Protein A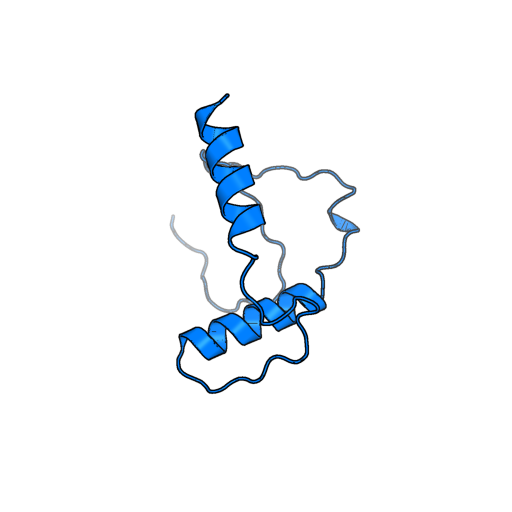F-A0A7V3Y2N9-F1 (afdb_monomer)

Foldseek 3Di:
DDDDDPDDDDPDDDDQDADPVGDGDDDDPVVVVDDPDPLVVLVVVQVVCVVVVHDHDDPRDPDDPDDDDPVVVVVVVVVVVVD

Structure (mmCIF, N/CA/C/O backbone):
data_AF-A0A7V3Y2N9-F1
#
_entry.id   AF-A0A7V3Y2N9-F1
#
loop_
_atom_site.group_PDB
_atom_site.id
_atom_site.type_symbol
_atom_site.label_atom_id
_atom_site.label_alt_id
_atom_site.label_comp_id
_atom_site.label_asym_id
_atom_site.label_entity_id
_atom_site.label_seq_id
_atom_site.pdbx_PDB_ins_code
_atom_site.Cartn_x
_atom_site.Cartn_y
_atom_site.Cartn_z
_atom_site.occupancy
_atom_site.B_iso_or_equiv
_atom_site.auth_seq_id
_atom_site.auth_comp_id
_atom_site.auth_asym_id
_atom_site.auth_atom_id
_atom_site.pdbx_PDB_model_num
ATOM 1 N N . MET A 1 1 ? -6.401 11.530 -43.369 1.00 37.25 1 MET A N 1
ATOM 2 C CA . MET A 1 1 ? -5.992 10.256 -43.994 1.00 37.25 1 MET A CA 1
ATOM 3 C C . MET A 1 1 ? -5.506 9.362 -42.865 1.00 37.25 1 MET A C 1
ATOM 5 O O . MET A 1 1 ? -4.422 9.570 -42.342 1.00 37.25 1 MET A O 1
ATOM 9 N N . LEU A 1 2 ? -6.406 8.509 -42.376 1.00 41.09 2 LEU A N 1
ATOM 10 C CA . LEU A 1 2 ? -6.188 7.562 -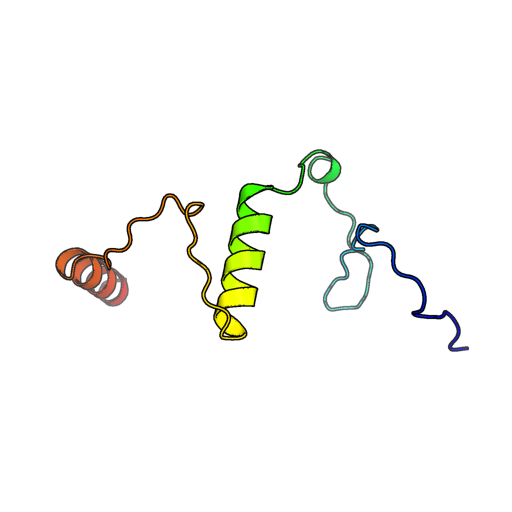41.284 1.00 41.09 2 LEU A CA 1
ATOM 11 C C . LEU A 1 2 ? -5.211 6.478 -41.754 1.00 41.09 2 LEU A C 1
ATOM 13 O O . LEU A 1 2 ? -5.617 5.618 -42.528 1.00 41.09 2 LEU A O 1
ATOM 17 N N . SER A 1 3 ? -3.945 6.510 -41.331 1.00 41.81 3 SER A N 1
ATOM 18 C CA . SER A 1 3 ? -3.051 5.354 -41.508 1.00 41.81 3 SER A CA 1
ATOM 19 C C . SER A 1 3 ? -1.785 5.431 -40.648 1.00 41.81 3 SER A C 1
ATOM 21 O O . SER A 1 3 ? -0.755 5.955 -41.075 1.00 41.81 3 SER A O 1
ATOM 23 N N . ARG A 1 4 ? -1.839 4.823 -39.464 1.00 37.66 4 ARG A N 1
ATOM 24 C CA . ARG A 1 4 ? -0.724 4.049 -38.893 1.00 37.66 4 ARG A CA 1
ATOM 25 C C . ARG A 1 4 ? -1.332 3.156 -37.802 1.00 37.66 4 ARG A C 1
ATOM 27 O O . ARG A 1 4 ? -1.740 3.640 -36.761 1.00 37.66 4 ARG A O 1
ATOM 34 N N . PHE A 1 5 ? -1.802 1.970 -38.183 1.00 36.78 5 PHE A N 1
ATOM 35 C CA . PHE A 1 5 ? -1.097 0.717 -37.886 1.00 36.78 5 PHE A CA 1
ATOM 36 C C . PHE A 1 5 ? -0.746 0.596 -36.393 1.00 36.78 5 PHE A C 1
ATOM 38 O O . PHE A 1 5 ? 0.381 0.838 -35.984 1.00 36.78 5 PHE A O 1
ATOM 45 N N . ILE A 1 6 ? -1.751 0.226 -35.593 1.00 42.28 6 ILE A N 1
ATOM 46 C CA . ILE A 1 6 ? -1.588 -0.316 -34.238 1.00 42.28 6 ILE A CA 1
ATOM 47 C C . ILE A 1 6 ? -1.321 -1.816 -34.404 1.00 42.28 6 ILE A C 1
ATOM 49 O O . ILE A 1 6 ? -2.201 -2.651 -34.207 1.00 42.28 6 ILE A O 1
ATOM 53 N N . ALA A 1 7 ? -0.137 -2.160 -34.889 1.00 37.97 7 ALA A N 1
ATOM 54 C CA . ALA A 1 7 ? 0.340 -3.532 -34.921 1.00 37.97 7 ALA A CA 1
ATOM 55 C C . ALA A 1 7 ? 1.844 -3.477 -34.670 1.00 37.97 7 ALA A C 1
ATOM 57 O O . ALA A 1 7 ? 2.533 -2.712 -35.337 1.00 37.97 7 ALA A O 1
ATOM 58 N N . ASP A 1 8 ? 2.292 -4.258 -33.692 1.00 42.06 8 ASP A N 1
ATOM 59 C CA . ASP A 1 8 ? 3.665 -4.364 -33.182 1.00 42.06 8 ASP A CA 1
ATOM 60 C C . ASP A 1 8 ? 4.064 -3.305 -32.141 1.00 42.06 8 ASP A C 1
ATOM 62 O O . ASP A 1 8 ? 4.925 -2.461 -32.362 1.00 42.06 8 ASP A O 1
ATOM 66 N N . LEU A 1 9 ? 3.454 -3.388 -30.952 1.00 36.00 9 LEU A N 1
ATOM 67 C CA . LEU A 1 9 ? 3.930 -2.690 -29.754 1.00 36.00 9 LEU A CA 1
ATOM 68 C C . LEU A 1 9 ? 4.911 -3.587 -28.972 1.00 36.00 9 LEU A C 1
ATOM 70 O O . LEU A 1 9 ? 4.471 -4.564 -28.355 1.00 36.00 9 LEU A O 1
ATOM 74 N N . PRO A 1 10 ? 6.222 -3.279 -28.941 1.00 35.16 10 PRO A N 1
ATOM 75 C CA . PRO A 1 10 ? 7.112 -3.813 -27.922 1.00 35.16 10 PRO A CA 1
ATOM 76 C C . PRO A 1 10 ? 6.732 -3.208 -26.563 1.00 35.16 10 PRO A C 1
ATOM 78 O O . PRO A 1 10 ? 6.481 -2.010 -26.429 1.00 35.16 10 PRO A O 1
ATOM 81 N N . LEU A 1 11 ? 6.683 -4.056 -25.536 1.00 41.22 11 LEU A N 1
ATOM 82 C CA . LEU A 1 11 ? 6.390 -3.681 -24.154 1.00 41.22 11 LEU A CA 1
ATOM 83 C C . LEU A 1 11 ? 7.512 -2.800 -23.568 1.00 41.22 11 LEU A C 1
ATOM 85 O O . LEU A 1 11 ? 8.317 -3.334 -22.817 1.00 41.22 11 LEU A O 1
ATOM 89 N N . TYR A 1 12 ? 7.602 -1.509 -23.925 1.00 38.84 12 TYR A N 1
ATOM 90 C CA . TYR A 1 12 ? 8.141 -0.407 -23.090 1.00 38.84 12 TYR A CA 1
ATOM 91 C C . TYR A 1 12 ? 8.287 0.961 -23.809 1.00 38.84 12 TYR A C 1
ATOM 93 O O . TYR A 1 12 ? 9.019 1.814 -23.309 1.00 38.84 12 TYR A O 1
ATOM 101 N N . GLU A 1 13 ? 7.653 1.238 -24.953 1.00 43.88 13 GLU A N 1
ATOM 102 C CA . GLU A 1 13 ? 7.840 2.558 -25.584 1.00 43.88 13 GLU A CA 1
ATOM 103 C C . GLU A 1 13 ? 7.100 3.701 -24.863 1.00 43.88 13 GLU A C 1
ATOM 105 O O . GLU A 1 13 ? 6.035 3.543 -24.257 1.00 43.88 13 GLU A O 1
ATOM 110 N N . THR A 1 14 ? 7.770 4.853 -24.866 1.00 49.34 14 THR A N 1
ATOM 111 C CA . THR A 1 14 ? 7.461 6.101 -24.168 1.00 49.34 14 THR A CA 1
ATOM 112 C C . THR A 1 14 ? 5.984 6.458 -24.246 1.00 49.34 14 THR A C 1
ATOM 114 O O . THR A 1 14 ? 5.442 6.665 -25.326 1.00 49.34 14 THR A O 1
ATOM 117 N N . HIS A 1 15 ? 5.32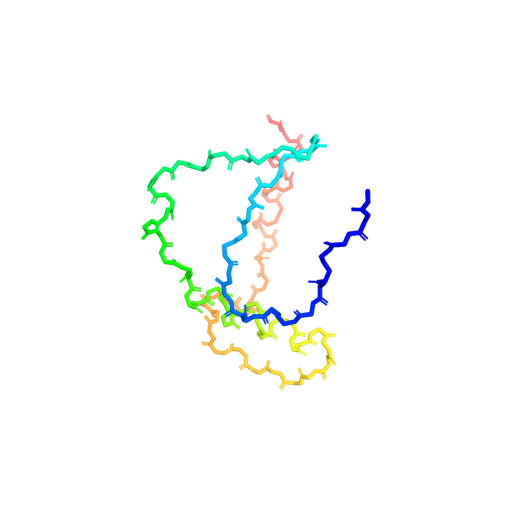9 6.535 -23.089 1.00 57.84 15 HIS A N 1
ATOM 118 C CA . HIS A 1 15 ? 3.975 7.064 -23.012 1.00 57.84 15 HIS A CA 1
ATOM 119 C C . HIS A 1 15 ? 4.064 8.570 -23.258 1.00 57.84 15 HIS A C 1
ATOM 121 O O . HIS A 1 15 ? 4.497 9.309 -22.374 1.00 57.84 15 HIS A O 1
ATOM 127 N N . ASP A 1 16 ? 3.707 9.014 -24.460 1.00 63.12 16 ASP A N 1
ATOM 128 C CA . ASP A 1 16 ? 3.425 10.424 -24.700 1.00 63.12 16 ASP A CA 1
ATOM 129 C C . ASP A 1 16 ? 2.233 10.797 -23.809 1.00 63.12 16 ASP A C 1
ATOM 131 O O . ASP A 1 16 ? 1.151 10.210 -23.895 1.00 63.12 16 ASP A O 1
ATOM 135 N N . PHE A 1 17 ? 2.462 11.704 -22.861 1.00 69.12 17 PHE A N 1
ATOM 136 C CA . PHE A 1 17 ? 1.422 12.163 -21.948 1.00 69.12 17 PHE A CA 1
ATOM 137 C C . PHE A 1 17 ? 0.606 13.220 -22.681 1.00 69.12 17 PHE A C 1
ATOM 139 O O . PHE A 1 17 ? 1.129 14.287 -22.971 1.00 69.12 17 PHE A O 1
ATOM 146 N N . TYR A 1 18 ? -0.654 12.932 -22.994 1.00 74.31 18 TYR A N 1
ATOM 147 C CA . TYR A 1 18 ? -1.551 13.889 -23.640 1.00 74.31 18 TYR A CA 1
ATOM 148 C C . TYR A 1 18 ? -2.431 14.587 -22.607 1.00 74.31 18 TYR A C 1
ATOM 150 O O . TYR A 1 18 ? -2.878 13.968 -21.637 1.00 74.31 18 TYR A O 1
ATOM 158 N N . ASP A 1 19 ? -2.690 15.873 -22.811 1.00 77.31 19 ASP A N 1
ATOM 159 C CA . ASP A 1 19 ? -3.664 16.605 -22.010 1.00 77.31 19 ASP A CA 1
ATOM 160 C C . ASP A 1 19 ? -5.116 16.299 -22.424 1.00 77.31 19 ASP A C 1
ATOM 162 O O . ASP A 1 19 ? -5.384 15.572 -23.382 1.00 77.31 19 ASP A O 1
ATOM 166 N N . MET A 1 20 ? -6.086 16.870 -21.701 1.00 75.75 20 MET A N 1
ATOM 167 C CA . MET A 1 20 ? -7.517 16.691 -21.998 1.00 75.75 20 MET A CA 1
ATOM 168 C C . MET A 1 20 ? -7.949 17.313 -23.339 1.00 75.75 20 MET A C 1
ATOM 170 O O . MET A 1 20 ? -9.086 17.110 -23.764 1.00 75.75 20 MET A O 1
ATOM 174 N N . THR A 1 21 ? -7.068 18.076 -23.990 1.00 80.75 21 THR A N 1
ATOM 175 C CA . THR A 1 21 ? -7.262 18.675 -25.315 1.00 80.75 21 THR A CA 1
ATOM 176 C C . THR A 1 21 ? -6.571 17.875 -26.428 1.00 80.75 21 THR A C 1
ATOM 178 O O . THR A 1 21 ? -6.815 18.133 -27.606 1.00 80.75 21 THR A O 1
ATOM 181 N N . GLY A 1 22 ? -5.795 16.843 -26.072 1.00 74.38 22 GLY A N 1
ATOM 182 C CA . GLY A 1 22 ? -5.078 15.970 -27.000 1.00 74.38 22 GLY A CA 1
ATOM 183 C C . GLY A 1 22 ? -3.692 16.480 -27.403 1.00 74.38 22 GLY A C 1
ATOM 184 O O . GLY A 1 22 ? -3.115 15.943 -28.349 1.00 74.38 22 GLY A O 1
ATOM 185 N N . GLU A 1 23 ? -3.144 17.485 -26.715 1.00 78.69 23 GLU A N 1
ATOM 186 C CA . GLU A 1 23 ? -1.787 17.988 -26.958 1.00 78.69 23 GLU A CA 1
ATOM 187 C C . GLU A 1 23 ? -0.742 17.252 -26.111 1.00 78.69 23 GLU A C 1
ATOM 189 O O . GLU A 1 23 ? -1.009 16.835 -24.983 1.00 78.69 23 GLU A O 1
ATOM 194 N N . VAL A 1 24 ? 0.467 17.089 -26.661 1.00 77.75 24 VAL A N 1
ATOM 195 C CA . VAL A 1 24 ? 1.583 16.411 -25.984 1.00 77.75 24 VAL A CA 1
ATOM 196 C C . VAL A 1 24 ? 2.109 17.294 -24.851 1.00 77.75 24 VAL A C 1
ATOM 198 O O . VAL A 1 24 ? 2.608 18.396 -25.081 1.00 77.75 24 VAL A O 1
ATOM 201 N N . MET A 1 25 ? 2.040 16.790 -23.622 1.00 78.06 25 MET A N 1
ATOM 202 C CA . MET A 1 25 ? 2.614 17.420 -22.442 1.00 78.06 25 MET A CA 1
ATOM 203 C C . MET A 1 25 ? 4.118 17.152 -22.352 1.00 78.06 25 MET A C 1
ATOM 205 O O . MET A 1 25 ? 4.569 16.015 -22.210 1.00 78.06 25 MET A O 1
ATOM 209 N N . GLU A 1 26 ? 4.899 18.228 -22.316 1.00 80.44 26 GLU A N 1
ATOM 210 C CA . GLU A 1 26 ? 6.320 18.169 -21.977 1.00 80.44 26 GLU A CA 1
ATOM 211 C C . GLU A 1 26 ? 6.509 17.958 -20.468 1.00 80.44 26 GLU A C 1
ATOM 213 O O . GLU A 1 26 ? 6.246 18.836 -19.639 1.00 80.44 26 GLU A O 1
ATOM 218 N N . LEU A 1 27 ? 6.986 16.771 -20.094 1.00 81.25 27 LEU A N 1
ATOM 219 C CA . LEU A 1 27 ? 7.281 16.436 -18.705 1.00 81.25 27 LEU A CA 1
ATOM 220 C C . LEU A 1 27 ? 8.592 17.069 -18.220 1.00 81.25 27 LEU A C 1
AT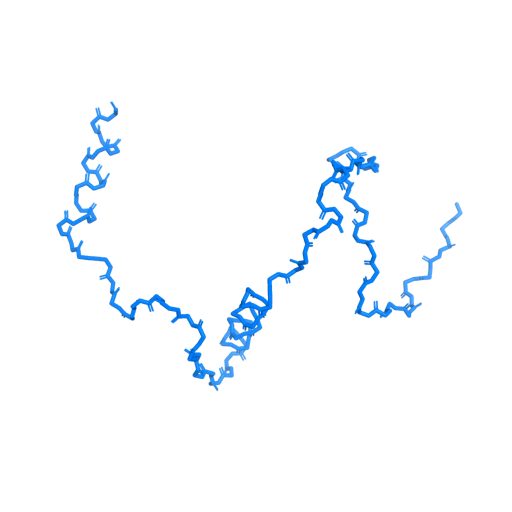OM 222 O O . LEU A 1 27 ? 9.572 17.231 -18.947 1.00 81.25 27 LEU A O 1
ATOM 226 N N . ALA A 1 28 ? 8.667 17.354 -16.917 1.00 85.50 28 ALA A N 1
ATOM 227 C CA . ALA A 1 28 ? 9.896 17.851 -16.308 1.00 85.50 28 ALA A CA 1
ATOM 228 C C . ALA A 1 28 ? 11.059 16.851 -16.486 1.00 85.50 28 ALA A C 1
ATOM 230 O O . ALA A 1 28 ? 10.965 15.698 -16.062 1.00 85.50 28 ALA A O 1
ATOM 231 N N . LYS A 1 29 ? 12.214 17.327 -16.978 1.00 81.3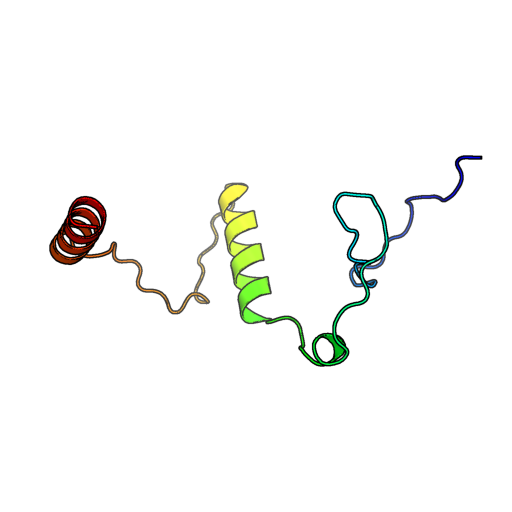8 29 LYS A N 1
ATOM 232 C CA . LYS A 1 29 ? 13.433 16.530 -17.270 1.00 81.38 29 LYS A CA 1
ATOM 233 C C . LYS A 1 29 ? 13.940 15.626 -16.137 1.00 81.38 29 LYS A C 1
ATOM 235 O O . LYS A 1 29 ? 14.756 14.746 -16.374 1.00 81.38 29 LYS A O 1
ATOM 240 N N . ARG A 1 30 ? 13.532 15.856 -14.888 1.00 80.44 30 ARG A N 1
ATOM 241 C CA . ARG A 1 30 ? 13.895 15.002 -13.743 1.00 80.44 30 ARG A CA 1
ATOM 242 C C . ARG A 1 30 ? 13.130 13.676 -13.717 1.00 80.44 30 ARG A C 1
ATOM 244 O O . ARG A 1 30 ? 13.659 12.703 -13.192 1.00 80.44 30 ARG A O 1
ATOM 251 N N . LEU A 1 31 ? 11.922 13.634 -14.284 1.00 77.81 31 LEU A N 1
ATOM 252 C CA . LEU A 1 31 ? 11.075 12.440 -14.305 1.00 77.81 31 LEU A CA 1
ATOM 253 C C . LEU A 1 31 ? 11.678 11.333 -15.173 1.00 77.81 31 LEU A C 1
ATOM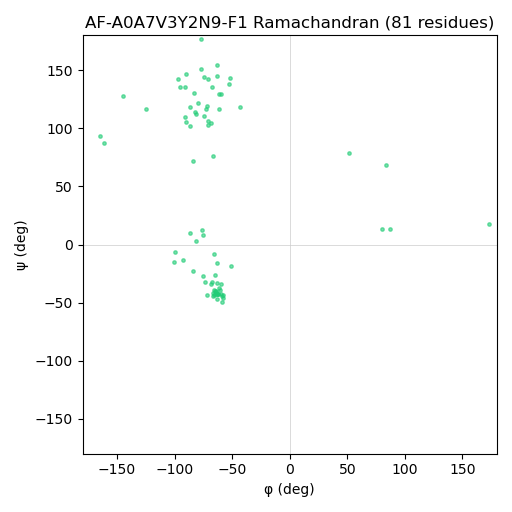 255 O O . LEU A 1 31 ? 11.593 10.170 -14.802 1.00 77.81 31 LEU A O 1
ATOM 259 N N . THR A 1 32 ? 12.399 11.685 -16.242 1.00 76.94 32 THR A N 1
ATOM 260 C CA . THR A 1 32 ? 13.094 10.714 -17.109 1.00 76.94 32 THR A CA 1
ATOM 261 C C . THR A 1 32 ? 14.194 9.926 -16.390 1.00 76.94 32 THR A C 1
ATOM 263 O O . THR A 1 32 ? 14.649 8.900 -16.886 1.00 76.94 32 THR A O 1
ATOM 266 N N . LYS A 1 33 ? 14.630 10.384 -15.209 1.00 79.75 33 LYS A N 1
ATOM 267 C CA . LYS A 1 33 ? 15.641 9.712 -14.381 1.00 79.75 33 LYS A CA 1
ATOM 268 C C . LYS A 1 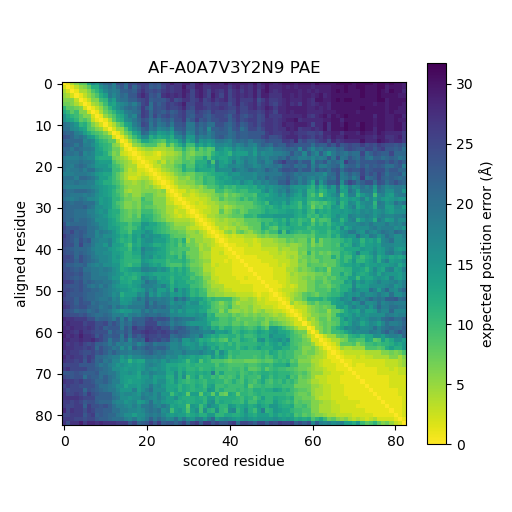33 ? 15.036 8.759 -13.349 1.00 79.75 33 LYS A C 1
ATOM 270 O O . LYS A 1 33 ? 15.777 7.987 -12.740 1.00 79.75 33 LYS A O 1
ATOM 275 N N . ILE A 1 34 ? 13.725 8.828 -13.115 1.00 78.12 34 ILE A N 1
ATOM 276 C CA . ILE A 1 34 ? 13.041 7.972 -12.147 1.00 78.12 34 ILE A CA 1
ATOM 277 C C . ILE A 1 34 ? 12.758 6.640 -12.828 1.00 78.12 34 ILE A C 1
ATOM 279 O O . ILE A 1 34 ? 11.987 6.561 -13.780 1.00 78.12 34 ILE A O 1
ATOM 283 N N . LYS A 1 35 ? 13.400 5.581 -12.337 1.00 75.06 35 LYS A N 1
ATOM 284 C CA . LYS A 1 35 ? 13.099 4.228 -12.797 1.00 75.06 35 LYS A CA 1
ATOM 285 C C . LYS A 1 35 ? 11.718 3.810 -12.280 1.00 75.06 35 LYS A C 1
ATOM 287 O O . LYS A 1 35 ? 11.403 4.114 -11.126 1.00 75.06 35 LYS A O 1
ATOM 292 N N . PRO A 1 36 ? 10.923 3.083 -13.081 1.00 75.44 36 PRO A N 1
ATOM 293 C CA . PRO A 1 36 ? 9.697 2.462 -12.598 1.00 75.44 36 PRO A CA 1
ATOM 294 C C . PRO A 1 36 ? 9.979 1.608 -11.358 1.00 75.44 36 PRO A C 1
ATOM 296 O O . PRO A 1 36 ? 10.994 0.910 -11.302 1.00 75.44 36 PRO A O 1
ATOM 299 N N . SER A 1 37 ? 9.098 1.673 -10.358 1.00 79.50 37 SER A N 1
ATOM 300 C CA . SER A 1 37 ? 9.267 0.896 -9.130 1.00 79.50 37 SER A CA 1
ATOM 301 C C . SER A 1 37 ? 8.982 -0.585 -9.409 1.00 79.50 37 SER A C 1
ATOM 303 O O . SER A 1 37 ? 7.842 -0.926 -9.740 1.00 79.50 37 SER A O 1
ATOM 305 N N . PRO A 1 38 ? 9.972 -1.482 -9.251 1.00 73.81 38 PRO A N 1
ATOM 306 C CA . PRO A 1 38 ? 9.759 -2.912 -9.448 1.00 73.81 38 PRO A CA 1
ATOM 307 C C . PRO A 1 38 ? 8.749 -3.476 -8.440 1.00 73.81 38 PRO A C 1
ATOM 309 O O . PRO A 1 38 ? 7.953 -4.342 -8.789 1.00 73.81 38 PRO A O 1
ATOM 312 N N . THR A 1 39 ? 8.709 -2.936 -7.219 1.00 76.69 39 THR A N 1
ATOM 313 C CA . THR A 1 39 ? 7.752 -3.345 -6.183 1.00 76.69 39 THR A CA 1
ATOM 314 C C . THR A 1 39 ? 6.313 -3.026 -6.584 1.00 76.69 39 THR A C 1
ATOM 316 O O . THR A 1 39 ? 5.437 -3.872 -6.440 1.00 76.69 39 THR A O 1
ATOM 319 N N . LEU A 1 40 ? 6.065 -1.839 -7.152 1.00 75.25 40 LEU A N 1
ATOM 320 C CA . LEU A 1 40 ? 4.723 -1.468 -7.618 1.00 75.25 40 LEU A CA 1
ATOM 321 C C . LEU A 1 40 ? 4.267 -2.335 -8.794 1.00 75.25 40 LEU A C 1
ATOM 323 O O . LEU A 1 40 ? 3.108 -2.738 -8.831 1.00 75.25 40 LEU A O 1
ATOM 327 N N . ALA A 1 41 ? 5.172 -2.658 -9.723 1.00 76.75 41 ALA A N 1
ATOM 328 C CA . ALA A 1 41 ? 4.853 -3.518 -10.859 1.00 76.75 41 ALA A CA 1
ATOM 329 C C . ALA A 1 41 ? 4.426 -4.928 -10.411 1.00 76.75 41 ALA A C 1
ATOM 331 O O . ALA A 1 41 ? 3.433 -5.461 -10.907 1.00 76.75 41 ALA A O 1
ATOM 332 N N . VAL A 1 42 ? 5.131 -5.508 -9.434 1.00 77.94 42 VAL A N 1
ATOM 333 C CA . VAL A 1 42 ? 4.800 -6.830 -8.878 1.00 77.94 42 VAL A CA 1
ATOM 334 C C . VAL A 1 42 ? 3.463 -6.804 -8.132 1.00 77.94 42 VAL A C 1
ATOM 336 O O . VAL A 1 42 ? 2.630 -7.682 -8.356 1.00 77.94 42 VAL A O 1
ATOM 339 N N . THR A 1 43 ? 3.212 -5.786 -7.301 1.00 77.94 43 THR A N 1
ATOM 340 C CA . THR A 1 43 ? 1.930 -5.638 -6.590 1.00 77.94 43 THR A CA 1
ATOM 341 C C . THR A 1 43 ? 0.759 -5.455 -7.560 1.00 77.94 43 THR A C 1
ATOM 343 O O . THR A 1 43 ? -0.283 -6.088 -7.393 1.00 77.94 43 THR A O 1
ATOM 346 N N . ALA A 1 44 ? 0.928 -4.646 -8.611 1.00 80.81 44 ALA A N 1
ATOM 347 C CA . ALA A 1 44 ? -0.101 -4.436 -9.628 1.00 80.81 44 ALA A CA 1
ATOM 348 C C . ALA A 1 44 ? -0.429 -5.726 -10.397 1.00 80.81 44 ALA A C 1
ATOM 350 O O . ALA A 1 44 ? -1.603 -6.042 -10.604 1.00 80.81 44 ALA A O 1
ATOM 351 N N . LEU A 1 45 ? 0.593 -6.504 -10.767 1.00 80.19 45 LEU A N 1
ATOM 352 C CA . LEU A 1 45 ? 0.408 -7.800 -11.417 1.00 80.19 45 LEU A CA 1
ATOM 353 C C . LEU A 1 45 ? -0.322 -8.789 -10.500 1.00 80.19 45 LEU A C 1
ATOM 355 O O . LEU A 1 45 ? -1.287 -9.417 -10.930 1.00 80.19 45 LEU A O 1
ATOM 359 N N . ALA A 1 46 ? 0.088 -8.891 -9.234 1.00 79.19 46 ALA A N 1
ATOM 360 C CA . ALA A 1 46 ? -0.560 -9.765 -8.260 1.00 79.19 46 ALA A CA 1
ATOM 361 C C . ALA A 1 46 ? -2.045 -9.407 -8.068 1.00 79.19 46 ALA A C 1
ATOM 363 O O . ALA A 1 46 ? -2.895 -10.296 -8.065 1.00 79.19 46 ALA A O 1
ATOM 364 N N . ASN A 1 47 ? -2.371 -8.115 -7.980 1.00 79.62 47 ASN A N 1
ATOM 365 C CA . ASN A 1 47 ? -3.753 -7.644 -7.866 1.00 79.62 47 ASN A CA 1
ATOM 366 C C . ASN A 1 47 ? -4.581 -7.951 -9.125 1.00 79.62 47 ASN A C 1
ATOM 368 O O . ASN A 1 47 ? -5.731 -8.369 -9.010 1.00 79.62 47 ASN A O 1
ATOM 372 N N . SER A 1 48 ? -3.996 -7.797 -10.318 1.00 82.88 48 SER A N 1
ATOM 373 C CA . SER A 1 48 ? -4.652 -8.136 -11.590 1.00 82.88 48 SER A CA 1
ATOM 374 C C . SER A 1 48 ? -4.966 -9.631 -11.699 1.00 82.88 48 SER A C 1
ATOM 376 O O . SER A 1 48 ? -6.070 -10.007 -12.086 1.00 82.88 48 SER A O 1
ATOM 378 N N . LEU A 1 49 ? -4.027 -10.492 -11.298 1.00 83.06 49 LEU A N 1
ATOM 379 C CA . LEU A 1 49 ? -4.222 -11.943 -11.299 1.00 83.06 49 LEU A CA 1
ATOM 380 C C . LEU A 1 49 ? -5.287 -12.375 -10.275 1.00 83.06 49 LEU A C 1
ATOM 382 O O . LEU A 1 49 ? -6.163 -13.170 -10.616 1.00 83.06 49 LEU A O 1
ATOM 386 N N . LYS A 1 50 ? -5.289 -11.785 -9.069 1.00 79.88 50 LYS A N 1
ATOM 387 C CA . LYS A 1 50 ? -6.367 -11.989 -8.081 1.00 79.88 50 LYS A CA 1
ATOM 388 C C . LYS A 1 50 ? -7.736 -11.588 -8.635 1.00 79.88 50 LYS A C 1
ATOM 390 O O . LYS A 1 50 ? -8.703 -12.324 -8.462 1.00 79.88 50 LYS A O 1
ATOM 395 N N . ALA A 1 51 ? -7.826 -10.452 -9.332 1.00 81.56 51 ALA A N 1
ATOM 396 C CA . ALA A 1 51 ? -9.075 -9.982 -9.939 1.00 81.56 51 ALA A CA 1
ATOM 397 C C . ALA A 1 51 ? -9.594 -10.912 -11.052 1.00 81.56 51 ALA A C 1
ATOM 399 O O . ALA A 1 51 ? -10.797 -10.985 -11.283 1.00 81.56 51 ALA A O 1
ATOM 400 N N . GLN A 1 52 ? -8.700 -11.656 -11.708 1.00 86.00 52 GLN A N 1
ATOM 401 C CA . GLN A 1 52 ? -9.039 -12.684 -12.699 1.00 86.00 52 GLN A CA 1
ATOM 402 C C . GLN A 1 52 ? -9.429 -14.032 -12.061 1.00 86.00 52 GLN A C 1
ATOM 404 O O . GLN A 1 52 ? -9.685 -14.998 -12.778 1.00 86.00 52 GLN A O 1
ATOM 409 N N . GLY A 1 53 ? -9.483 -14.112 -10.727 1.00 82.06 53 GLY A N 1
ATOM 410 C CA . GLY A 1 53 ? -9.835 -15.327 -9.990 1.00 82.06 53 GLY A CA 1
ATOM 411 C C . GLY A 1 53 ? -8.691 -16.333 -9.854 1.00 82.06 53 GLY A C 1
ATOM 412 O O . GLY A 1 53 ? -8.934 -17.478 -9.481 1.00 82.06 53 GLY A O 1
ATOM 413 N N . ILE A 1 54 ? -7.454 -15.927 -10.156 1.00 78.12 54 ILE A N 1
ATOM 414 C CA . ILE A 1 54 ? -6.265 -16.761 -9.965 1.00 78.12 54 ILE A CA 1
ATOM 415 C C . ILE A 1 54 ? -5.829 -16.640 -8.504 1.00 78.12 54 ILE A C 1
ATOM 417 O O . ILE A 1 54 ? -5.688 -15.535 -7.976 1.00 78.12 54 ILE A O 1
ATOM 421 N N . ASP A 1 55 ? -5.602 -17.781 -7.855 1.00 75.00 55 ASP A N 1
ATOM 422 C CA . ASP A 1 55 ? -5.115 -17.828 -6.479 1.00 75.00 55 ASP A CA 1
ATOM 423 C C . ASP A 1 55 ? -3.645 -17.380 -6.419 1.00 75.00 55 ASP A C 1
ATOM 425 O O . ASP A 1 55 ? -2.739 -18.072 -6.887 1.00 75.00 55 ASP A O 1
ATOM 429 N N . VAL A 1 56 ? -3.415 -16.172 -5.899 1.00 76.19 56 VAL A N 1
ATOM 430 C CA . VAL A 1 56 ? -2.094 -15.537 -5.82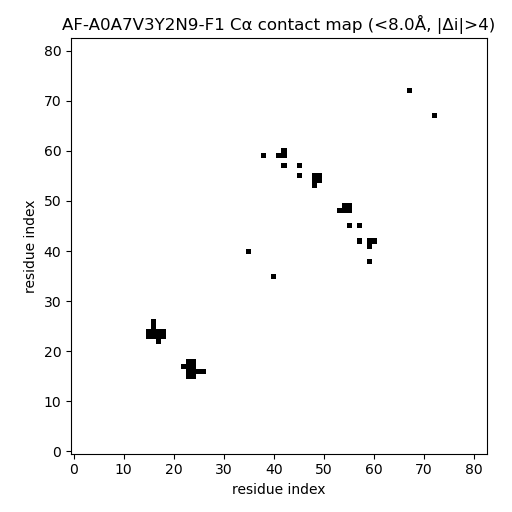2 1.00 76.19 56 VAL A CA 1
ATOM 431 C C . VAL A 1 56 ? -1.792 -15.138 -4.385 1.00 76.19 56 VAL A C 1
ATOM 433 O O . VAL A 1 56 ? -2.420 -14.238 -3.823 1.00 76.19 56 VAL A O 1
ATOM 436 N N . VAL A 1 57 ? -0.753 -15.744 -3.813 1.00 71.06 57 VAL A N 1
ATOM 437 C CA . VAL A 1 57 ? -0.230 -15.393 -2.487 1.00 71.06 57 VAL A CA 1
ATOM 438 C C . VAL A 1 57 ? 0.845 -14.317 -2.642 1.00 71.06 57 VAL A C 1
ATOM 440 O O . VAL A 1 57 ? 1.955 -14.570 -3.110 1.00 71.06 57 VAL A O 1
ATOM 443 N N . GLY A 1 58 ? 0.498 -13.080 -2.289 1.00 66.69 58 GLY A N 1
ATOM 444 C CA . GLY A 1 58 ? 1.395 -11.932 -2.394 1.00 66.69 58 GLY A CA 1
ATOM 445 C C . GLY A 1 58 ? 2.264 -11.771 -1.148 1.00 66.69 58 GLY A C 1
ATOM 446 O O . GLY A 1 58 ? 1.803 -11.218 -0.162 1.00 66.69 58 GLY A O 1
ATOM 447 N N . PHE A 1 59 ? 3.535 -12.176 -1.213 1.00 67.88 59 PHE A N 1
ATOM 448 C CA . PHE A 1 59 ? 4.539 -11.906 -0.163 1.00 67.88 59 PHE A CA 1
ATOM 449 C C . PHE A 1 59 ? 5.250 -10.545 -0.326 1.00 67.88 59 PHE A C 1
ATOM 451 O O . PHE A 1 59 ? 6.270 -10.292 0.309 1.00 67.88 59 PHE A O 1
ATOM 458 N N . GLY A 1 60 ? 4.763 -9.691 -1.233 1.00 63.62 60 GLY A N 1
ATOM 459 C CA . GLY A 1 60 ? 5.426 -8.442 -1.628 1.00 63.62 60 GLY A CA 1
ATOM 460 C C . GLY A 1 60 ? 4.875 -7.168 -0.984 1.00 63.62 60 GLY A C 1
ATOM 461 O O . GLY A 1 60 ? 5.541 -6.135 -1.045 1.00 63.62 60 GLY A O 1
ATOM 462 N N . SER A 1 61 ? 3.682 -7.201 -0.379 1.00 63.66 61 SER A N 1
ATOM 463 C CA . SER A 1 61 ? 3.127 -6.039 0.321 1.00 63.66 61 SER A CA 1
ATOM 464 C C . SER A 1 61 ? 3.623 -6.023 1.764 1.00 63.66 61 SER A C 1
ATOM 466 O O . SER A 1 61 ? 3.329 -6.931 2.533 1.00 63.66 61 SER A O 1
ATOM 468 N N . GLY A 1 62 ? 4.352 -4.975 2.149 1.00 63.41 62 GLY A N 1
ATOM 469 C CA . GLY A 1 62 ? 4.749 -4.737 3.543 1.00 63.41 62 GLY A CA 1
ATOM 470 C C . GLY A 1 62 ? 3.615 -4.203 4.429 1.00 63.41 62 GLY A C 1
ATOM 471 O O . GLY A 1 62 ? 3.884 -3.709 5.520 1.00 63.41 62 GLY A O 1
ATOM 472 N N . GLU A 1 63 ? 2.372 -4.244 3.949 1.00 69.38 63 GLU A N 1
ATOM 473 C CA . GLU A 1 63 ? 1.194 -3.778 4.672 1.00 69.38 63 GLU A CA 1
ATOM 474 C C . GLU A 1 63 ? 0.586 -4.937 5.479 1.00 69.38 63 GLU A C 1
ATOM 476 O O . GLU A 1 63 ? 0.503 -6.055 4.964 1.00 69.38 63 GLU A O 1
ATOM 481 N N . PRO A 1 64 ? 0.196 -4.712 6.746 1.00 73.44 64 PRO A N 1
ATOM 482 C CA . PRO A 1 64 ? -0.430 -5.744 7.564 1.00 73.44 64 PRO A CA 1
ATOM 483 C C . PRO A 1 64 ? -1.773 -6.200 6.979 1.00 73.44 64 PRO A C 1
ATOM 485 O O . PRO A 1 64 ? -2.547 -5.381 6.500 1.00 73.44 64 PRO A O 1
ATOM 488 N N . ASP A 1 65 ? -2.100 -7.485 7.127 1.00 75.25 65 ASP A N 1
ATOM 489 C CA . ASP A 1 65 ? -3.393 -8.075 6.718 1.00 75.25 65 ASP A CA 1
ATOM 490 C C . ASP A 1 65 ? -4.559 -7.718 7.670 1.00 75.25 65 ASP A C 1
ATOM 492 O O . ASP A 1 65 ? -5.655 -8.267 7.608 1.00 75.25 65 ASP A O 1
ATOM 496 N N . PHE A 1 66 ? -4.320 -6.815 8.620 1.00 79.56 66 PHE A N 1
ATOM 497 C CA . PHE A 1 66 ? -5.323 -6.395 9.588 1.00 79.56 66 PHE A CA 1
ATOM 498 C C . PHE A 1 66 ? -6.000 -5.123 9.105 1.00 79.56 66 PHE A C 1
ATOM 500 O O . PHE A 1 66 ? -5.345 -4.166 8.694 1.00 79.56 66 PHE A O 1
ATOM 507 N N . ASP A 1 67 ? -7.322 -5.091 9.228 1.00 85.75 67 ASP A N 1
ATOM 508 C CA . ASP A 1 67 ? -8.078 -3.871 9.007 1.00 85.75 67 ASP A CA 1
ATOM 509 C C . ASP A 1 67 ? -7.681 -2.793 10.034 1.00 85.75 67 ASP A C 1
ATOM 511 O O . ASP A 1 67 ? -7.239 -3.073 11.154 1.00 85.75 67 ASP A O 1
ATOM 515 N N . THR A 1 68 ? -7.862 -1.531 9.657 1.00 89.88 68 THR A N 1
ATOM 516 C CA . THR A 1 68 ? -7.596 -0.398 10.544 1.00 89.88 68 THR A CA 1
ATOM 517 C C . THR A 1 68 ? -8.508 -0.482 11.783 1.00 89.88 68 THR A C 1
ATOM 519 O O . THR A 1 68 ? -9.727 -0.606 11.626 1.00 89.88 68 THR A O 1
ATOM 522 N N . PRO A 1 69 ? -7.975 -0.375 13.020 1.00 94.38 69 PRO A N 1
ATOM 523 C CA . PRO A 1 69 ? -8.776 -0.419 14.242 1.00 94.38 69 PRO A CA 1
ATOM 524 C C . PRO A 1 69 ? -9.955 0.563 14.256 1.00 94.38 69 PRO A C 1
ATOM 526 O O . PRO A 1 69 ? -9.839 1.709 13.813 1.00 94.38 69 PRO A O 1
ATOM 529 N N . GLN A 1 70 ? -11.079 0.145 14.849 1.00 95.31 70 GLN A N 1
ATOM 530 C CA . GLN A 1 70 ? -12.313 0.941 14.864 1.00 95.31 70 GLN A CA 1
ATOM 531 C C . GLN A 1 70 ? -12.139 2.308 15.543 1.00 95.31 70 GLN A C 1
ATOM 533 O O . GLN A 1 70 ? -12.740 3.288 15.113 1.00 95.31 70 GLN A O 1
ATOM 538 N N . SER A 1 71 ? -11.288 2.403 16.569 1.00 95.69 71 SER A N 1
ATOM 539 C CA . SER A 1 71 ? -10.980 3.674 17.235 1.00 95.69 71 SER A CA 1
ATOM 540 C C . SER A 1 71 ? -10.367 4.701 16.278 1.00 95.69 71 SER A C 1
ATOM 542 O O . SER A 1 71 ? -10.724 5.875 16.336 1.00 95.69 71 SER A O 1
ATOM 544 N N . ILE A 1 72 ? -9.497 4.257 15.366 1.00 95.12 72 ILE A N 1
ATOM 545 C CA . ILE A 1 72 ? -8.841 5.107 14.365 1.00 95.12 72 ILE A CA 1
ATOM 546 C C . ILE A 1 72 ? -9.849 5.529 13.294 1.00 95.12 72 ILE A C 1
ATOM 548 O O . ILE A 1 72 ? -9.923 6.708 12.954 1.00 95.12 72 ILE A O 1
ATOM 552 N N . LYS A 1 73 ? -10.683 4.594 12.821 1.00 96.38 73 LYS A N 1
ATOM 553 C CA . LYS A 1 73 ? -11.770 4.898 11.876 1.00 96.38 73 LYS A CA 1
ATOM 554 C C . LYS A 1 73 ? -12.734 5.942 12.444 1.00 96.38 73 LYS A C 1
ATOM 556 O O . LYS A 1 73 ? -13.045 6.915 11.767 1.00 96.38 73 LYS A O 1
ATOM 561 N N . ASN A 1 74 ? -13.146 5.783 13.701 1.00 96.75 74 ASN A N 1
ATOM 562 C CA . ASN A 1 74 ? -14.050 6.719 14.373 1.00 96.75 74 ASN A CA 1
ATOM 563 C C . ASN A 1 74 ? -13.424 8.110 14.535 1.00 96.75 74 ASN A C 1
ATOM 565 O O . ASN A 1 74 ? -14.110 9.108 14.343 1.00 96.75 74 ASN A O 1
ATOM 569 N N . ALA A 1 75 ? -12.131 8.187 14.865 1.00 95.69 75 ALA A N 1
ATOM 570 C CA . ALA A 1 75 ? -11.424 9.461 14.955 1.00 95.69 75 ALA A CA 1
ATOM 571 C C . ALA A 1 75 ? -11.353 10.176 13.594 1.00 95.69 75 ALA A C 1
ATOM 573 O O . ALA A 1 75 ? -11.563 11.384 13.535 1.00 95.69 75 ALA A O 1
ATOM 574 N N . ALA A 1 76 ? -11.114 9.436 12.507 1.00 95.94 76 ALA A N 1
ATOM 575 C CA . ALA A 1 76 ? -11.111 9.989 11.154 1.00 95.94 76 ALA A CA 1
ATOM 576 C C . ALA A 1 76 ? -12.502 10.487 10.724 1.00 95.94 76 ALA A C 1
ATOM 578 O O . ALA A 1 76 ? -12.610 11.581 10.180 1.00 95.94 76 ALA A O 1
ATOM 579 N N . ILE A 1 77 ? -13.561 9.720 11.013 1.00 97.31 77 ILE A N 1
ATOM 580 C CA . ILE A 1 77 ? -14.954 10.131 10.761 1.00 97.31 77 ILE A CA 1
ATOM 581 C C . ILE A 1 77 ? -15.262 11.425 11.513 1.00 97.31 77 ILE A C 1
ATOM 583 O O . ILE A 1 77 ? -15.708 12.393 10.911 1.00 97.31 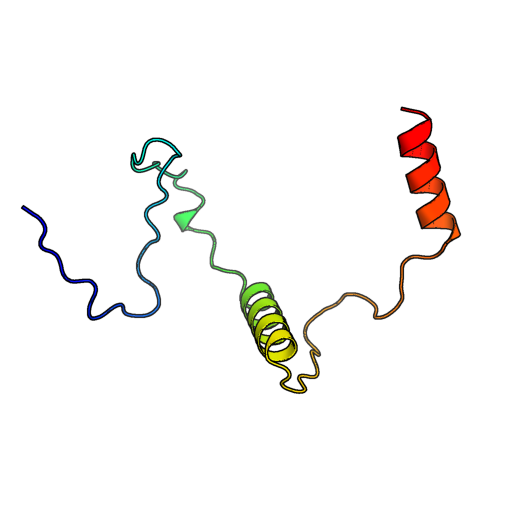77 ILE A O 1
ATOM 587 N N . LYS A 1 78 ? -14.943 11.466 12.807 1.00 96.69 78 LYS A N 1
ATOM 588 C CA . LYS A 1 78 ? -15.165 12.641 13.644 1.00 96.69 78 LYS A CA 1
ATOM 589 C C . LYS A 1 78 ? -14.426 13.876 13.114 1.00 96.69 78 LYS A C 1
ATOM 591 O O . LYS A 1 78 ? -15.020 14.939 13.031 1.00 96.69 78 LYS A O 1
ATOM 596 N N . ALA A 1 79 ? -13.164 13.736 12.705 1.00 95.94 79 ALA A N 1
ATOM 597 C CA . ALA A 1 79 ? -12.408 14.843 12.119 1.00 95.94 79 ALA A CA 1
ATOM 598 C C . ALA A 1 79 ? -13.044 15.371 10.819 1.00 95.94 79 ALA A C 1
ATOM 600 O O . ALA A 1 79 ? -13.066 16.576 10.597 1.00 95.94 79 ALA A O 1
ATOM 601 N N . LEU A 1 80 ? -13.594 14.484 9.979 1.00 95.62 80 LEU A N 1
ATOM 602 C CA . LEU A 1 80 ? -14.322 14.876 8.766 1.00 95.62 80 LEU A CA 1
ATOM 603 C C . LEU A 1 80 ? -15.646 15.589 9.075 1.00 95.62 80 LEU A C 1
ATOM 605 O O . LEU A 1 80 ? -16.047 16.472 8.323 1.00 95.62 80 LEU A O 1
ATOM 609 N N . GLU A 1 81 ? -16.326 15.201 10.153 1.00 95.62 81 GLU A N 1
ATOM 610 C CA . GLU A 1 81 ? -17.559 15.848 10.616 1.00 95.62 81 GLU A CA 1
ATOM 611 C C . GLU A 1 81 ? -17.295 17.212 11.273 1.00 95.62 81 GLU A C 1
ATOM 613 O O . GLU A 1 81 ? -18.138 18.104 11.185 1.00 95.62 81 GLU A O 1
ATOM 618 N N . GLU A 1 82 ? -16.142 17.373 11.928 1.00 92.38 82 GLU A N 1
ATOM 619 C CA . GLU A 1 82 ? -15.780 18.580 12.680 1.00 92.38 82 GLU A CA 1
ATOM 620 C C . GLU A 1 82 ? -15.169 19.702 11.820 1.00 92.38 82 GLU A C 1
ATOM 622 O O . GLU A 1 82 ? -15.304 20.859 12.219 1.00 92.38 82 GLU A O 1
ATOM 627 N N . GLY A 1 83 ? -14.597 19.394 10.644 1.00 62.53 83 GLY A N 1
ATOM 628 C CA . GLY A 1 83 ? -14.146 20.378 9.640 1.00 62.53 83 GLY A CA 1
ATOM 629 C C . GLY A 1 83 ? -12.819 21.066 9.942 1.00 62.53 83 GLY A C 1
ATOM 630 O O . GLY A 1 83 ? -12.822 22.066 10.691 1.00 62.53 83 GLY A O 1
#

Mean predicted aligned error: 14.61 Å

Solvent-accessible surface area (backbone atoms only — not comparable to full-atom values): 5809 Å² total; per-residue (Å²): 136,95,80,79,81,95,69,86,82,70,97,77,71,83,80,80,46,60,48,101,85,70,49,80,55,86,70,64,82,69,59,83,71,60,72,82,57,67,67,58,54,53,53,52,50,49,51,53,42,42,75,72,72,43,94,68,88,77,91,80,66,93,65,74,97,64,78,81,56,66,71,58,54,50,51,52,52,48,54,67,74,68,109

Secondary structure (DSSP, 8-state):
----------TT-----B-TTSPBP---TTGGG-PPPHHHHHHHHHHHHHHTT---------S-SSPPPHHHHHHHHHHHHH-

Nearest PDB structures (foldseek):
  8wou-assembly1_B  TM=8.467E-01  e=4.255E-05  Legionella pneumophila
  6f35-assembly1_B  TM=6.458E-01  e=6.896E-03  Sinorhizobium meliloti 1021
  5z0v-assembly2_C  TM=3.258E-01  e=6.396E+00  Escherichia coli BL21(DE3)

Sequence (83 aa):
MLSRFIADLPLYETHDFYDMTGEVMELAKRLTKIKPSPTLAVTALANSLKAQGIDVVGFGSGEPDFDTPQSIKNAAIKALEEG

pLDDT: mean 73.42, std 17.51, range [35.16, 97.31]

Radius of gyration: 20.79 Å; Cα contacts (8 Å, |Δi|>4): 25; chains: 1; bounding box: 33×38×61 Å